Protein AF-A0A2S9Q3K1-F1 (afdb_monomer_lite)

Radius of gyration: 24.53 Å; chains: 1; bounding box: 46×26×76 Å

Foldseek 3Di:
DDDPQALVNLVVVLVVLVVVLVVLVVVLVVLVVVLVVLVVVLVVLVVVLVVDDPPDPVNVVSVVVNVVSVVVNVVSVVVNVVSVVSNVVSVVSSVVSVVVSVVNVVVVVPDD

Sequence (112 aa):
MTQPISSQDLLTRRLRLVAGLSALNEQALKLTQVIAGVDMEVLRLELALKQAPAEGELARELRCDLQAMRESADVTAGRQRECAGRIETAEQEIEELDRLLRQAVEREGRAP

pLDDT: mean 91.58, std 12.24, range [33.31, 98.38]

Organism: NCBI:txid346911

Structure (mmCIF, N/CA/C/O backbone):
data_AF-A0A2S9Q3K1-F1
#
_entry.id   AF-A0A2S9Q3K1-F1
#
loop_
_atom_site.group_PDB
_atom_site.id
_atom_site.type_symbol
_atom_site.label_atom_id
_atom_site.label_alt_id
_atom_site.label_comp_id
_atom_site.label_asym_id
_atom_site.label_entity_id
_atom_site.label_seq_id
_atom_site.pdbx_PDB_ins_code
_atom_site.Cartn_x
_atom_site.Cartn_y
_atom_site.Cartn_z
_atom_site.occupancy
_atom_site.B_iso_or_equiv
_atom_site.auth_seq_id
_atom_site.auth_comp_id
_atom_site.auth_asym_id
_atom_site.auth_atom_id
_atom_site.pdbx_PDB_model_num
ATOM 1 N N . MET A 1 1 ? 19.440 21.219 -29.738 1.00 33.31 1 MET A N 1
ATOM 2 C CA . MET A 1 1 ? 19.971 19.934 -30.239 1.00 33.31 1 MET A CA 1
ATOM 3 C C . MET A 1 1 ? 19.841 18.927 -29.110 1.00 33.31 1 MET A C 1
ATOM 5 O O . MET A 1 1 ? 20.634 18.967 -28.182 1.00 33.31 1 MET A O 1
ATOM 9 N N . THR A 1 2 ? 18.784 18.120 -29.106 1.00 46.00 2 THR A N 1
ATOM 10 C CA . THR A 1 2 ? 18.590 17.046 -28.123 1.00 46.00 2 THR A CA 1
ATOM 11 C C . THR A 1 2 ? 19.432 15.863 -28.585 1.00 46.00 2 THR A C 1
ATOM 13 O O . THR A 1 2 ? 19.162 15.306 -29.647 1.00 46.00 2 THR A O 1
ATOM 16 N N . GLN A 1 3 ? 20.502 15.535 -27.855 1.00 54.03 3 GLN A N 1
ATOM 17 C CA . GLN A 1 3 ? 21.252 14.306 -28.116 1.00 54.03 3 GLN A CA 1
ATOM 18 C C . GLN A 1 3 ? 20.297 13.105 -28.006 1.00 54.03 3 GLN A C 1
ATOM 20 O O . GLN A 1 3 ? 19.438 13.103 -27.118 1.00 54.03 3 GLN A O 1
ATOM 25 N N . PRO A 1 4 ? 20.400 12.105 -28.899 1.00 59.66 4 PRO A N 1
ATOM 26 C CA . PRO A 1 4 ? 19.628 10.881 -28.760 1.00 59.66 4 PRO A CA 1
ATOM 27 C C . PRO A 1 4 ? 20.024 10.208 -27.442 1.00 59.66 4 PRO A C 1
ATOM 29 O O . PRO A 1 4 ? 21.201 9.945 -27.211 1.00 59.66 4 PRO A O 1
ATOM 32 N N . ILE A 1 5 ? 19.042 9.973 -26.569 1.00 72.31 5 ILE A N 1
ATOM 33 C CA . ILE A 1 5 ? 19.236 9.196 -25.340 1.00 72.31 5 ILE A CA 1
ATOM 34 C C . ILE A 1 5 ? 19.710 7.807 -25.771 1.00 72.31 5 ILE A C 1
ATOM 36 O O . ILE A 1 5 ? 19.034 7.159 -26.576 1.00 72.31 5 ILE A O 1
ATOM 40 N N . SER A 1 6 ? 20.874 7.372 -25.287 1.00 85.31 6 SER A N 1
ATOM 41 C CA . SER A 1 6 ? 21.433 6.084 -25.696 1.00 85.31 6 SER A CA 1
ATOM 42 C C . SER A 1 6 ? 20.604 4.924 -25.134 1.00 85.31 6 SER A C 1
ATOM 44 O O . SER A 1 6 ? 19.952 5.045 -24.092 1.00 85.31 6 SER A O 1
ATOM 46 N N . SER A 1 7 ? 20.645 3.766 -25.797 1.00 86.62 7 SER A N 1
ATOM 47 C CA . SER A 1 7 ? 20.054 2.525 -25.277 1.00 86.62 7 SER A CA 1
ATOM 48 C C . SER A 1 7 ? 20.581 2.179 -23.875 1.00 86.62 7 SER A C 1
ATOM 50 O O . SER A 1 7 ? 19.821 1.725 -23.017 1.00 86.62 7 SER A O 1
ATOM 52 N N . GLN A 1 8 ? 21.852 2.486 -23.596 1.00 90.19 8 GLN A N 1
ATOM 53 C CA . GLN A 1 8 ? 22.470 2.335 -22.275 1.00 90.19 8 GLN A CA 1
ATOM 54 C C . GLN A 1 8 ? 21.869 3.276 -21.217 1.00 90.19 8 GLN A C 1
ATOM 56 O O . GLN A 1 8 ? 21.627 2.847 -20.084 1.00 90.19 8 GLN A O 1
ATOM 61 N N . ASP A 1 9 ? 21.573 4.529 -21.568 1.00 90.88 9 ASP A N 1
ATOM 62 C CA . ASP A 1 9 ? 20.940 5.489 -20.652 1.00 90.88 9 ASP A CA 1
ATOM 63 C C . ASP A 1 9 ? 19.508 5.067 -20.303 1.00 90.88 9 ASP A C 1
ATOM 65 O O . ASP A 1 9 ? 19.105 5.101 -19.135 1.00 90.88 9 ASP A O 1
ATOM 69 N N . LEU A 1 10 ? 18.746 4.614 -21.306 1.00 93.00 10 LEU A N 1
ATOM 70 C CA . LEU A 1 10 ? 17.392 4.091 -21.114 1.00 93.00 10 LEU A CA 1
ATOM 71 C C . LEU A 1 10 ? 17.397 2.855 -20.203 1.00 93.00 10 LEU A C 1
ATOM 73 O O . LEU A 1 10 ? 16.599 2.775 -19.266 1.00 93.00 10 LEU A O 1
ATOM 77 N N . LEU A 1 11 ? 18.331 1.924 -20.425 1.00 93.88 11 LEU A N 1
ATOM 78 C CA . LEU A 1 11 ? 18.478 0.723 -19.603 1.00 93.88 11 LEU A CA 1
ATOM 79 C C . LEU A 1 11 ? 18.852 1.074 -18.157 1.00 93.88 11 LEU A C 1
ATOM 81 O O . LEU A 1 11 ? 18.270 0.535 -17.215 1.00 93.88 11 LEU A O 1
ATOM 85 N N . THR A 1 12 ? 19.776 2.017 -17.971 1.00 95.50 12 THR A N 1
ATOM 86 C CA . THR A 1 12 ? 20.188 2.492 -16.643 1.00 95.50 12 THR A CA 1
ATOM 87 C C . THR A 1 12 ? 19.011 3.107 -15.887 1.00 95.50 12 THR A C 1
ATOM 89 O O . THR A 1 12 ? 18.801 2.813 -14.706 1.00 95.50 12 THR A O 1
ATOM 92 N N . ARG A 1 13 ? 18.196 3.929 -16.562 1.00 95.12 13 ARG A N 1
ATOM 93 C CA . ARG A 1 13 ? 16.995 4.521 -15.960 1.00 95.12 13 ARG A CA 1
ATOM 94 C C . ARG A 1 13 ? 15.959 3.455 -15.602 1.00 95.12 13 ARG A C 1
ATOM 96 O O . ARG A 1 13 ? 15.414 3.503 -14.500 1.00 95.12 13 ARG A O 1
ATOM 103 N N . ARG A 1 14 ? 15.745 2.468 -16.475 1.00 96.38 14 ARG A N 1
ATOM 104 C CA . ARG A 1 14 ? 14.839 1.343 -16.215 1.00 96.38 14 ARG A CA 1
ATOM 105 C C . ARG A 1 14 ? 15.264 0.548 -14.982 1.00 96.38 14 ARG A C 1
ATOM 107 O O . ARG A 1 14 ? 14.439 0.296 -14.111 1.00 96.38 14 ARG A O 1
ATOM 114 N N . LEU A 1 15 ? 16.545 0.189 -14.869 1.00 96.88 15 LEU A N 1
ATOM 115 C CA . LEU A 1 15 ? 17.067 -0.544 -13.708 1.00 96.88 15 LEU A CA 1
ATOM 116 C C . LEU A 1 15 ? 16.866 0.234 -12.403 1.00 96.88 15 LEU A C 1
ATOM 118 O O . LEU A 1 15 ? 16.484 -0.351 -11.390 1.00 96.88 15 LEU A O 1
ATOM 122 N N . ARG A 1 16 ? 17.061 1.559 -12.431 1.00 97.25 16 ARG A N 1
ATOM 123 C CA . ARG A 1 16 ? 16.796 2.421 -11.272 1.00 97.25 16 ARG A CA 1
ATOM 124 C C . ARG A 1 16 ? 15.318 2.419 -10.880 1.00 97.25 16 ARG A C 1
ATOM 126 O O . ARG A 1 16 ? 15.021 2.330 -9.692 1.00 97.25 16 ARG A O 1
ATOM 133 N N . LEU A 1 17 ? 14.405 2.498 -11.849 1.00 96.62 17 LEU A N 1
ATOM 134 C CA . LEU A 1 17 ? 12.967 2.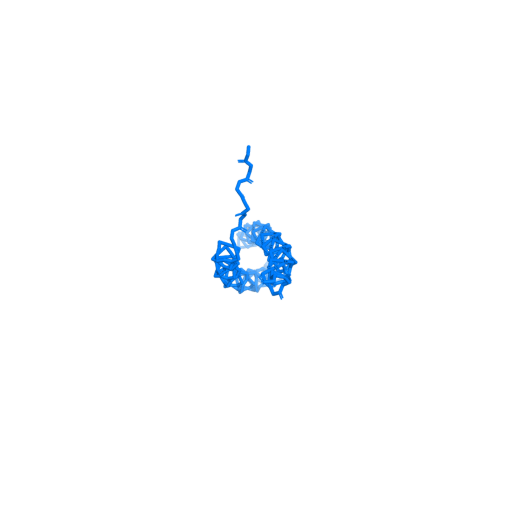445 -11.575 1.00 96.62 17 LEU A CA 1
ATOM 135 C C . LEU A 1 17 ? 12.536 1.085 -11.033 1.00 96.62 17 LEU A C 1
ATOM 137 O O . LEU A 1 17 ? 11.796 1.048 -10.062 1.00 96.62 17 LEU A O 1
ATOM 141 N N . VAL A 1 18 ? 13.051 -0.021 -11.577 1.00 97.38 18 VAL A N 1
ATOM 142 C CA . VAL A 1 18 ? 12.769 -1.371 -11.058 1.00 97.38 18 VAL A CA 1
ATOM 143 C C . VAL A 1 18 ? 13.254 -1.520 -9.613 1.00 97.38 18 VAL A C 1
ATOM 145 O O . VAL A 1 18 ? 12.531 -2.053 -8.775 1.00 97.38 18 VAL A O 1
ATOM 148 N N . ALA A 1 19 ? 14.442 -1.005 -9.282 1.00 97.00 19 ALA A N 1
ATOM 149 C CA . ALA A 1 19 ? 14.917 -0.987 -7.899 1.00 97.00 19 ALA A CA 1
ATOM 150 C C . ALA A 1 19 ? 14.003 -0.144 -6.986 1.00 97.00 19 ALA A C 1
ATOM 152 O O . ALA A 1 19 ? 13.679 -0.564 -5.875 1.00 97.00 19 ALA A O 1
ATOM 153 N N . GLY A 1 20 ? 13.546 1.016 -7.470 1.00 97.69 20 GLY A N 1
ATOM 154 C CA . GLY A 1 20 ? 12.568 1.851 -6.772 1.00 97.69 20 GLY A CA 1
ATOM 155 C C . GLY A 1 20 ? 11.219 1.153 -6.569 1.00 97.69 20 GLY A C 1
ATOM 156 O O . GLY A 1 20 ? 10.660 1.219 -5.477 1.00 97.69 20 GLY A O 1
ATOM 157 N N . LEU A 1 21 ? 10.731 0.432 -7.579 1.00 97.75 21 LEU A N 1
ATOM 158 C CA . LEU A 1 21 ? 9.487 -0.334 -7.533 1.00 97.75 21 LEU A CA 1
ATOM 159 C C . LEU A 1 21 ? 9.557 -1.454 -6.490 1.00 97.75 21 LEU A C 1
ATOM 161 O O . LEU A 1 21 ? 8.622 -1.631 -5.716 1.00 97.75 21 LEU A O 1
ATOM 165 N N . SER A 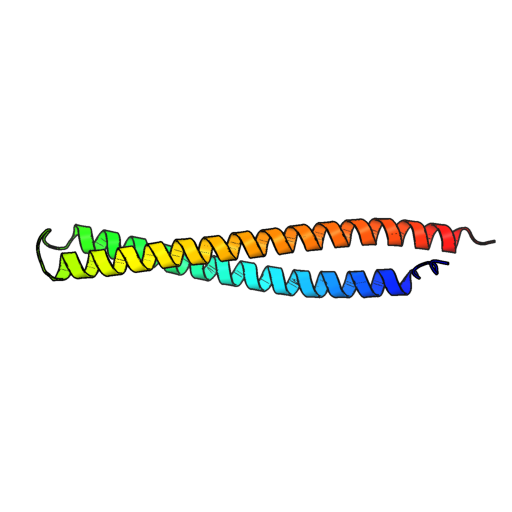1 22 ? 10.690 -2.155 -6.391 1.00 96.81 22 SER A N 1
ATOM 166 C CA . SER A 1 22 ? 10.912 -3.148 -5.333 1.00 96.81 22 SER A CA 1
ATOM 167 C C . SER A 1 22 ? 10.818 -2.534 -3.932 1.00 96.81 22 SER A C 1
ATOM 169 O O . SER A 1 22 ? 10.165 -3.102 -3.058 1.00 96.81 22 SER A O 1
ATOM 171 N N . ALA A 1 23 ? 11.409 -1.353 -3.721 1.00 97.75 23 ALA A N 1
ATOM 172 C CA . ALA A 1 23 ? 11.313 -0.644 -2.443 1.00 97.75 23 ALA A CA 1
ATOM 173 C C . ALA A 1 23 ? 9.878 -0.172 -2.142 1.00 97.75 23 ALA A C 1
ATOM 175 O O . ALA A 1 23 ? 9.421 -0.250 -1.001 1.00 97.75 23 ALA A O 1
ATOM 176 N N . LEU A 1 24 ? 9.144 0.282 -3.163 1.00 98.06 24 LEU A N 1
ATOM 177 C CA . LEU A 1 24 ? 7.729 0.637 -3.034 1.00 98.06 24 LEU A CA 1
ATOM 178 C C . LEU A 1 24 ? 6.866 -0.581 -2.686 1.00 98.06 24 LEU A C 1
ATOM 180 O O . LEU A 1 24 ? 6.009 -0.483 -1.814 1.00 98.06 24 LEU A O 1
ATOM 184 N N . ASN A 1 25 ? 7.126 -1.738 -3.294 1.00 97.81 25 ASN A N 1
ATOM 185 C CA . ASN A 1 25 ? 6.422 -2.981 -2.982 1.00 97.81 25 ASN A CA 1
ATOM 186 C C . ASN A 1 25 ? 6.695 -3.452 -1.547 1.00 97.81 25 ASN A C 1
ATOM 188 O O . ASN A 1 25 ? 5.773 -3.870 -0.847 1.00 97.81 25 ASN A O 1
ATOM 192 N N . GLU A 1 26 ? 7.935 -3.329 -1.066 1.00 98.19 26 GLU A N 1
ATOM 193 C CA . GLU A 1 26 ? 8.256 -3.582 0.343 1.00 98.19 26 GLU A CA 1
ATOM 194 C C . GLU A 1 26 ? 7.485 -2.627 1.270 1.00 98.19 26 GLU A C 1
ATOM 196 O O . GLU A 1 26 ? 6.919 -3.050 2.283 1.00 98.19 26 GLU A O 1
ATOM 201 N N . GLN A 1 27 ? 7.420 -1.340 0.919 1.00 98.00 27 GLN A N 1
ATOM 202 C CA . GLN A 1 27 ? 6.644 -0.352 1.664 1.00 98.00 27 GLN A CA 1
ATOM 203 C C . GLN A 1 27 ? 5.145 -0.696 1.673 1.00 98.00 27 GLN A C 1
ATOM 205 O O . GLN A 1 27 ? 4.515 -0.626 2.730 1.00 98.00 27 GLN A O 1
ATOM 210 N N . ALA A 1 28 ? 4.578 -1.099 0.535 1.00 98.00 28 ALA A N 1
ATOM 211 C CA . ALA A 1 28 ? 3.179 -1.501 0.418 1.00 98.00 28 ALA A CA 1
ATOM 212 C C . ALA A 1 28 ? 2.863 -2.733 1.280 1.00 98.00 28 ALA A C 1
ATOM 214 O O . ALA A 1 28 ? 1.837 -2.764 1.968 1.00 98.00 28 ALA A O 1
ATOM 215 N N . LEU A 1 29 ? 3.767 -3.718 1.317 1.00 98.00 29 LEU A N 1
ATOM 216 C CA . LEU A 1 29 ? 3.628 -4.893 2.175 1.00 98.00 29 LEU A CA 1
ATOM 217 C C . LEU A 1 29 ? 3.633 -4.508 3.659 1.00 98.00 29 LEU A C 1
ATOM 219 O O . LEU A 1 29 ? 2.757 -4.937 4.409 1.00 98.00 29 LEU A O 1
ATOM 223 N N . LYS A 1 30 ? 4.575 -3.654 4.078 1.00 97.94 30 LYS A N 1
ATOM 224 C CA . LYS A 1 30 ? 4.636 -3.142 5.457 1.00 97.94 30 LYS A CA 1
ATOM 225 C C . LYS A 1 30 ? 3.365 -2.388 5.836 1.00 97.94 30 LYS A C 1
ATOM 227 O O . LYS A 1 30 ? 2.825 -2.611 6.913 1.00 97.94 30 LYS A O 1
ATOM 232 N N . LEU A 1 31 ? 2.859 -1.525 4.954 1.00 97.75 31 LEU A N 1
ATOM 233 C CA . LEU A 1 31 ? 1.609 -0.799 5.193 1.00 97.75 31 LEU A CA 1
ATOM 234 C C . LEU A 1 31 ? 0.421 -1.753 5.328 1.00 97.75 31 LEU A C 1
ATOM 236 O O . LEU A 1 31 ? -0.380 -1.583 6.237 1.00 97.75 31 LEU A O 1
ATOM 240 N N . THR A 1 32 ? 0.349 -2.793 4.499 1.00 96.25 32 THR A N 1
ATOM 241 C CA . THR A 1 32 ? -0.699 -3.823 4.594 1.00 96.25 32 THR A CA 1
ATOM 242 C C . THR A 1 32 ? -0.674 -4.530 5.952 1.00 96.25 32 THR A C 1
ATOM 244 O O . THR A 1 32 ? -1.719 -4.724 6.568 1.00 96.25 32 THR A O 1
ATOM 247 N N . GLN A 1 33 ? 0.515 -4.866 6.461 1.00 97.19 33 GLN A N 1
ATOM 248 C CA . GLN A 1 33 ? 0.671 -5.466 7.790 1.00 97.19 33 GLN A CA 1
ATOM 249 C C . GLN A 1 33 ? 0.241 -4.511 8.912 1.00 97.19 33 GLN A C 1
ATOM 251 O O . GLN A 1 33 ? -0.422 -4.936 9.856 1.00 97.19 33 GLN A O 1
ATOM 256 N N . VAL A 1 34 ? 0.589 -3.225 8.804 1.00 97.00 34 VAL A N 1
ATOM 257 C CA . VAL A 1 34 ? 0.171 -2.203 9.776 1.00 97.00 34 VAL A CA 1
ATOM 258 C C . VAL A 1 34 ? -1.346 -2.039 9.777 1.00 97.00 34 VAL A C 1
ATOM 260 O O . VAL A 1 34 ? -1.935 -2.031 10.852 1.00 97.00 34 VAL A O 1
ATOM 263 N N . ILE A 1 35 ? -1.981 -1.967 8.603 1.00 96.12 35 ILE A N 1
ATOM 264 C CA . ILE A 1 35 ? -3.444 -1.861 8.478 1.00 96.12 35 ILE A CA 1
ATOM 265 C C . ILE A 1 35 ? -4.120 -3.043 9.164 1.00 96.12 35 ILE A C 1
ATOM 267 O O . ILE A 1 35 ? -4.978 -2.834 10.013 1.00 96.12 35 ILE A O 1
ATOM 271 N N . ALA A 1 36 ? -3.667 -4.268 8.888 1.00 95.75 36 ALA A N 1
ATOM 272 C CA . ALA A 1 36 ? -4.206 -5.452 9.550 1.00 95.75 36 ALA A CA 1
ATOM 273 C C . ALA A 1 36 ? -4.070 -5.376 11.083 1.00 95.75 36 ALA A C 1
ATOM 275 O O . ALA A 1 36 ? -4.982 -5.770 11.805 1.00 95.75 36 ALA A O 1
ATOM 276 N N . GLY A 1 37 ? -2.950 -4.847 11.590 1.00 96.44 37 GLY A N 1
ATOM 277 C CA . GLY A 1 37 ? -2.751 -4.611 13.021 1.00 96.44 37 GLY A CA 1
ATOM 278 C C . GLY A 1 37 ? -3.741 -3.603 13.610 1.00 96.44 37 GLY A C 1
ATOM 279 O O . GLY A 1 37 ? -4.334 -3.870 14.653 1.00 96.44 37 GLY A O 1
ATOM 280 N N . VAL A 1 38 ? -3.953 -2.474 12.930 1.00 96.00 38 VAL A N 1
ATOM 281 C CA . VAL A 1 38 ? -4.908 -1.441 13.360 1.00 96.00 38 VAL A CA 1
ATOM 282 C C . VAL A 1 38 ? -6.343 -1.967 13.320 1.00 96.00 38 VAL A C 1
ATOM 284 O O . VAL A 1 38 ? -7.076 -1.786 14.288 1.00 96.00 38 VAL A O 1
ATOM 287 N N . ASP A 1 39 ? -6.731 -2.677 12.262 1.00 95.19 39 ASP A N 1
ATOM 288 C CA . ASP A 1 39 ? -8.073 -3.255 12.128 1.00 95.19 39 ASP A CA 1
ATOM 289 C C . ASP A 1 39 ? -8.369 -4.262 13.248 1.00 95.19 39 ASP A C 1
ATOM 291 O O . ASP A 1 39 ? -9.451 -4.248 13.841 1.00 95.19 39 ASP A O 1
ATOM 295 N N . MET A 1 40 ? -7.393 -5.111 13.591 1.00 97.06 40 MET A N 1
ATOM 296 C CA . MET A 1 40 ? -7.521 -6.030 14.726 1.00 97.06 40 MET A CA 1
ATOM 297 C C . MET A 1 40 ? -7.713 -5.283 16.049 1.00 97.06 40 MET A C 1
ATOM 299 O O . MET A 1 40 ? -8.534 -5.694 16.871 1.00 97.06 40 MET A O 1
ATOM 303 N N . GLU A 1 41 ? -6.986 -4.188 16.258 1.00 97.56 41 GLU A N 1
ATOM 304 C CA . GLU A 1 41 ? -7.076 -3.397 17.484 1.00 97.56 41 GLU A CA 1
ATOM 305 C C . GLU A 1 41 ? -8.408 -2.642 17.592 1.00 97.56 41 GLU A C 1
ATOM 307 O O . GLU A 1 41 ? -9.035 -2.640 18.653 1.00 97.56 41 GLU A O 1
ATOM 312 N N . VAL A 1 42 ? -8.906 -2.091 16.482 1.00 96.62 42 VAL A N 1
ATOM 313 C CA . VAL A 1 42 ? -10.252 -1.503 16.394 1.00 96.62 42 VAL A CA 1
ATOM 314 C C . VAL A 1 42 ? -11.307 -2.535 16.793 1.00 96.62 42 VAL A C 1
ATOM 316 O O . VAL A 1 42 ? -12.125 -2.266 17.673 1.00 96.62 42 VAL A O 1
ATOM 319 N N . LEU A 1 43 ? -11.258 -3.743 16.222 1.00 97.06 43 LEU A N 1
ATOM 320 C CA . LEU A 1 43 ? -12.191 -4.821 16.566 1.00 97.06 43 LEU A CA 1
ATOM 321 C C . LEU A 1 43 ? -12.093 -5.224 18.045 1.00 97.06 43 LEU A C 1
ATOM 323 O O . LEU A 1 43 ? -13.117 -5.466 18.692 1.00 97.06 43 LEU A O 1
ATOM 327 N N . ARG A 1 44 ? -10.874 -5.275 18.599 1.00 97.19 44 ARG A N 1
ATOM 328 C CA . ARG A 1 44 ? -10.634 -5.572 20.018 1.00 97.19 44 ARG A CA 1
ATOM 329 C C . ARG A 1 44 ? -11.288 -4.526 20.921 1.00 97.19 44 ARG A C 1
ATOM 331 O O . ARG A 1 44 ? -11.970 -4.895 21.879 1.00 97.19 44 ARG A O 1
ATOM 338 N N . LEU A 1 45 ? -11.111 -3.243 20.611 1.00 97.31 45 LEU A N 1
ATOM 339 C CA . LEU A 1 45 ? -11.687 -2.129 21.366 1.00 97.31 45 LEU A CA 1
ATOM 340 C C . LEU A 1 45 ? -13.214 -2.089 21.248 1.00 97.31 45 LEU A C 1
ATOM 342 O O . LEU A 1 45 ? -13.902 -1.908 22.251 1.00 97.31 45 LEU A O 1
ATOM 346 N N . GLU A 1 46 ? -13.765 -2.342 20.061 1.00 96.12 46 GLU A N 1
ATOM 347 C CA . GLU A 1 46 ? -15.213 -2.447 19.862 1.00 96.12 46 GLU A CA 1
ATOM 348 C C . GLU A 1 46 ? -15.825 -3.599 20.666 1.00 96.12 46 GLU A C 1
ATOM 350 O O . GLU A 1 46 ? -16.910 -3.455 21.237 1.00 96.12 46 GLU A O 1
ATOM 355 N N . LEU A 1 47 ? -15.141 -4.744 20.742 1.00 96.69 47 LEU A N 1
ATOM 356 C CA . LEU A 1 47 ? -15.583 -5.871 21.557 1.00 96.69 47 LEU A CA 1
ATOM 357 C C . LEU A 1 47 ? -15.510 -5.549 23.055 1.00 96.69 47 LEU A C 1
ATOM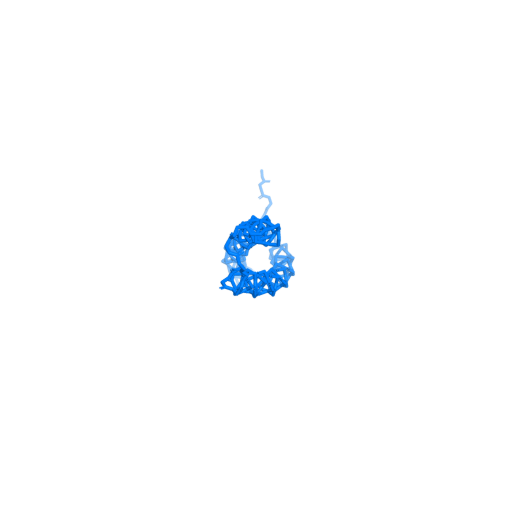 359 O O . LEU A 1 47 ? -16.467 -5.828 23.777 1.00 96.69 47 LEU A O 1
ATOM 363 N N . ALA A 1 48 ? -14.417 -4.937 23.514 1.00 95.50 48 ALA A N 1
ATOM 364 C CA . ALA A 1 48 ? -14.264 -4.515 24.905 1.00 95.50 48 ALA A CA 1
ATOM 365 C C . ALA A 1 48 ? -15.355 -3.511 25.308 1.00 95.50 48 ALA A C 1
ATOM 367 O O . ALA A 1 48 ? -15.958 -3.641 26.372 1.00 95.50 48 ALA A O 1
ATOM 368 N N . LEU A 1 49 ? -15.682 -2.563 24.425 1.00 95.31 49 LEU A N 1
ATOM 369 C CA . LEU A 1 49 ? -16.737 -1.584 24.666 1.00 95.31 49 LEU A CA 1
ATOM 370 C C . LEU A 1 49 ? -18.121 -2.239 24.787 1.00 95.31 49 LEU A C 1
ATOM 372 O O . LEU A 1 49 ? -18.914 -1.823 25.626 1.00 95.31 49 LEU A O 1
ATOM 376 N N . LYS A 1 50 ? -18.405 -3.286 23.999 1.00 93.12 50 LYS A N 1
ATOM 377 C CA . LYS A 1 50 ? -19.654 -4.067 24.108 1.00 93.12 50 LYS A CA 1
ATOM 378 C C . LYS A 1 50 ? -19.774 -4.825 25.434 1.00 93.12 50 LYS A C 1
ATOM 380 O O . LYS A 1 50 ? -20.887 -5.132 25.848 1.00 93.12 50 LYS A O 1
ATOM 385 N N . GLN A 1 51 ? -18.650 -5.159 26.066 1.00 92.50 51 GLN A N 1
ATOM 386 C CA . GLN A 1 51 ? -18.605 -5.880 27.342 1.00 92.50 51 GLN A CA 1
ATOM 387 C C . GLN A 1 51 ? -18.578 -4.936 28.554 1.00 92.50 51 GLN A C 1
ATOM 389 O O . GLN A 1 51 ? -18.928 -5.347 29.659 1.00 92.50 51 GLN A O 1
ATOM 394 N N . ALA A 1 52 ? -18.169 -3.680 28.362 1.00 89.31 52 ALA A N 1
ATOM 395 C CA . ALA A 1 52 ? -18.092 -2.686 29.422 1.00 89.31 52 ALA A CA 1
ATOM 396 C C . ALA A 1 52 ? -19.481 -2.110 29.785 1.00 89.31 52 ALA A C 1
ATOM 398 O O . ALA A 1 52 ? -20.323 -1.909 28.906 1.00 89.31 52 ALA A O 1
ATOM 399 N N . PRO A 1 53 ? -19.731 -1.764 31.064 1.00 86.00 53 PRO A N 1
ATOM 400 C CA . PRO A 1 53 ? -20.912 -0.995 31.454 1.00 86.00 53 PRO A CA 1
ATOM 401 C C . PRO A 1 53 ? -20.960 0.353 30.717 1.00 86.00 53 PRO A C 1
ATOM 403 O O . PRO A 1 53 ? -19.976 1.093 30.719 1.00 86.00 53 PRO A O 1
ATOM 406 N N . ALA A 1 54 ? -22.106 0.697 30.120 1.00 79.38 54 ALA A N 1
ATOM 407 C CA . ALA A 1 54 ? -22.224 1.770 29.122 1.00 79.38 54 ALA A CA 1
ATOM 408 C C . ALA A 1 54 ? -21.713 3.164 29.565 1.00 79.38 54 ALA A C 1
ATOM 410 O O . ALA A 1 54 ? -21.182 3.922 28.741 1.00 79.38 54 ALA A O 1
ATOM 411 N N . GLU A 1 55 ? -21.845 3.496 30.853 1.00 75.88 55 GLU A N 1
ATOM 412 C CA . GLU A 1 55 ? -21.622 4.851 31.385 1.00 75.88 55 GLU A CA 1
ATOM 413 C C . GLU A 1 55 ? -20.441 4.970 32.366 1.00 75.88 55 GLU A C 1
ATOM 415 O O . GLU A 1 55 ? -20.255 6.013 32.991 1.00 75.88 55 GLU A O 1
ATOM 420 N N . GLY A 1 56 ? -19.601 3.935 32.474 1.00 89.62 56 GLY A N 1
ATOM 421 C CA . GLY A 1 56 ? -18.404 3.965 33.320 1.00 89.62 56 GLY A CA 1
ATOM 422 C C . GLY A 1 56 ? -17.226 4.743 32.716 1.00 89.62 56 GLY A C 1
ATOM 423 O O . GLY A 1 56 ? -17.155 4.958 31.503 1.00 89.62 56 GLY A O 1
ATOM 424 N N . GLU A 1 57 ? -16.264 5.110 33.567 1.00 92.00 57 GLU A N 1
ATOM 425 C CA . GLU A 1 57 ? -14.982 5.719 33.170 1.00 92.00 57 GLU A CA 1
ATOM 426 C C . GLU A 1 57 ? -14.236 4.845 32.151 1.00 92.00 57 GLU A C 1
ATOM 428 O O . GLU A 1 57 ? -13.878 5.330 31.081 1.00 92.00 57 GLU A O 1
ATOM 433 N N . LEU A 1 58 ? -14.195 3.528 32.381 1.00 92.56 58 LEU A N 1
ATOM 434 C CA . LEU A 1 58 ? -13.651 2.547 31.436 1.00 92.56 58 LEU A CA 1
ATOM 435 C C . LEU A 1 58 ? -14.300 2.625 30.043 1.00 92.56 58 LEU A C 1
ATOM 437 O O . LEU A 1 58 ? -13.617 2.566 29.027 1.00 92.56 58 LEU A O 1
ATOM 441 N N . ALA A 1 59 ? -15.626 2.780 29.959 1.00 94.06 59 ALA A N 1
ATOM 442 C CA . ALA A 1 59 ? -16.299 2.886 28.665 1.00 94.06 59 ALA A CA 1
ATOM 443 C C . ALA A 1 59 ? -15.979 4.210 27.953 1.00 94.06 59 ALA A C 1
ATOM 445 O O . ALA A 1 59 ? -16.020 4.270 26.725 1.00 94.06 59 ALA A O 1
ATOM 446 N N . ARG A 1 60 ? -15.669 5.284 28.695 1.00 94.94 60 ARG A N 1
ATOM 447 C CA . ARG A 1 60 ? -15.180 6.542 28.109 1.00 94.94 60 ARG A CA 1
ATOM 448 C C . ARG A 1 60 ? -13.760 6.384 27.581 1.00 94.94 60 ARG A C 1
ATOM 450 O O . ARG A 1 60 ? -13.535 6.762 26.438 1.00 94.94 60 ARG A O 1
ATOM 457 N N . GLU A 1 61 ? -12.863 5.785 28.356 1.00 96.00 61 GLU A N 1
ATOM 458 C CA . GLU A 1 61 ? -11.485 5.504 27.930 1.00 96.00 61 GLU A CA 1
ATOM 459 C C . GLU A 1 61 ? -11.462 4.645 26.663 1.00 96.00 61 GLU A C 1
ATOM 461 O O . GLU A 1 61 ? -10.892 5.054 25.657 1.00 96.00 61 GLU A O 1
ATOM 466 N N . LEU A 1 62 ? -12.213 3.539 26.643 1.00 96.56 62 LEU A N 1
ATOM 467 C CA . LEU A 1 62 ? -12.322 2.673 25.464 1.00 96.56 62 LEU A CA 1
ATOM 468 C C . LEU A 1 62 ? -12.857 3.409 24.225 1.00 96.56 62 LEU A C 1
ATOM 470 O O . LEU A 1 62 ? -12.444 3.108 23.108 1.00 96.56 62 LEU A O 1
ATOM 474 N N . ARG A 1 63 ? -13.772 4.376 24.392 1.00 95.88 63 ARG A N 1
ATOM 475 C CA . ARG A 1 63 ? -14.251 5.216 23.278 1.00 95.88 63 ARG A CA 1
ATOM 476 C C . ARG A 1 63 ? -13.170 6.170 22.776 1.00 95.88 63 ARG A C 1
ATOM 478 O O . ARG A 1 63 ? -13.070 6.354 21.566 1.00 95.88 63 ARG A O 1
ATOM 485 N N . CYS A 1 64 ? -12.384 6.760 23.675 1.00 96.62 64 CYS A N 1
ATOM 486 C CA . CYS A 1 64 ? -11.249 7.604 23.305 1.00 96.62 64 CYS A CA 1
ATOM 487 C C . CYS A 1 64 ? -10.191 6.799 22.541 1.00 96.62 64 CYS A C 1
ATOM 489 O O . CYS A 1 64 ? -9.777 7.216 21.461 1.00 96.62 64 CYS A O 1
ATOM 491 N N . ASP A 1 65 ? -9.824 5.620 23.043 1.00 97.25 65 ASP A N 1
ATOM 492 C CA . ASP A 1 65 ? -8.850 4.738 22.395 1.00 97.25 65 ASP A CA 1
ATOM 493 C C . ASP A 1 65 ? -9.346 4.270 21.024 1.00 97.25 65 ASP A C 1
ATOM 495 O O . ASP A 1 65 ? -8.607 4.308 20.040 1.00 97.25 65 ASP A O 1
ATOM 499 N N . LEU A 1 66 ? -10.624 3.884 20.925 1.00 97.38 66 LEU A N 1
ATOM 500 C CA . LEU A 1 66 ? -11.234 3.475 19.660 1.00 97.38 66 LEU A CA 1
ATOM 501 C C . LEU A 1 66 ? -11.212 4.609 18.632 1.00 97.38 66 LEU A C 1
ATOM 503 O O . LEU A 1 66 ? -10.930 4.371 17.457 1.00 97.38 66 LEU A O 1
ATOM 507 N N . GLN A 1 67 ? -11.496 5.838 19.063 1.00 97.25 67 GLN A N 1
ATOM 508 C CA . GLN A 1 67 ? -11.434 7.006 18.193 1.00 97.25 67 GLN A CA 1
ATOM 509 C C . GLN A 1 67 ? -10.001 7.256 17.700 1.00 97.25 67 GLN A C 1
ATOM 511 O O . GLN A 1 67 ? -9.795 7.409 16.497 1.00 97.25 67 GLN A O 1
ATOM 516 N N . ALA A 1 68 ? -9.008 7.202 18.592 1.00 96.62 68 ALA A N 1
ATOM 517 C CA . ALA A 1 68 ? -7.602 7.350 18.222 1.00 96.62 68 ALA A CA 1
ATOM 518 C C . ALA A 1 68 ? -7.135 6.255 17.243 1.00 96.62 68 ALA A C 1
ATOM 520 O O . ALA A 1 68 ? -6.391 6.529 16.298 1.00 96.62 68 ALA A O 1
ATOM 521 N N . MET A 1 69 ? -7.597 5.013 17.420 1.00 97.00 69 MET A N 1
ATOM 522 C CA . MET A 1 69 ? -7.283 3.919 16.496 1.00 97.00 69 MET A CA 1
ATOM 523 C C . MET A 1 69 ? -7.923 4.106 15.121 1.00 97.00 69 MET A C 1
ATOM 525 O O . MET A 1 69 ? -7.268 3.851 14.113 1.00 97.00 69 MET A O 1
ATOM 529 N N . ARG A 1 70 ? -9.158 4.612 15.050 1.00 95.69 70 ARG A N 1
ATOM 530 C CA . ARG A 1 70 ? -9.808 4.940 13.770 1.00 95.69 70 ARG A CA 1
ATOM 531 C C . ARG A 1 70 ? -9.071 6.048 13.020 1.00 95.69 70 ARG A C 1
ATOM 533 O O . ARG A 1 70 ? -8.832 5.916 11.825 1.00 95.69 70 ARG A O 1
ATOM 540 N N . GLU A 1 71 ? -8.621 7.082 13.724 1.00 96.06 71 GLU A N 1
ATOM 541 C CA . GLU A 1 71 ? -7.788 8.136 13.130 1.00 96.06 71 GLU A CA 1
ATOM 542 C C . GLU A 1 71 ? -6.454 7.578 12.607 1.00 96.06 71 GLU A C 1
ATOM 544 O O . GLU A 1 71 ? -6.008 7.922 11.510 1.00 96.06 71 GLU A O 1
ATOM 549 N N . SER A 1 72 ? -5.831 6.654 13.347 1.00 93.94 72 SER A N 1
ATOM 550 C CA . SER A 1 72 ? -4.630 5.949 12.886 1.00 93.94 72 SER A CA 1
ATOM 551 C C . SER A 1 72 ? -4.889 5.095 11.636 1.00 93.94 72 SER A C 1
ATOM 553 O O . SER A 1 72 ? -4.052 5.067 10.720 1.00 93.94 72 SER A O 1
ATOM 555 N N . ALA A 1 73 ? -6.054 4.444 11.559 1.00 94.06 73 ALA A N 1
ATOM 556 C CA . ALA A 1 73 ? -6.484 3.674 10.395 1.00 94.06 73 ALA A CA 1
ATOM 557 C C . ALA A 1 73 ? -6.607 4.574 9.160 1.00 94.06 73 ALA A C 1
ATOM 559 O O . ALA A 1 73 ? -6.021 4.270 8.120 1.00 94.06 73 ALA A O 1
ATOM 560 N N . ASP A 1 74 ? -7.266 5.727 9.294 1.00 95.75 74 ASP A N 1
ATOM 561 C CA . ASP A 1 74 ? -7.443 6.695 8.207 1.00 95.75 74 ASP A CA 1
ATOM 562 C C . ASP A 1 74 ? -6.105 7.232 7.682 1.00 95.75 74 ASP A C 1
ATOM 564 O O . ASP A 1 74 ? -5.878 7.295 6.466 1.00 95.75 74 ASP A O 1
ATOM 568 N N . VAL A 1 75 ? -5.177 7.565 8.586 1.00 96.31 75 VAL A N 1
ATOM 569 C CA . VAL A 1 75 ? -3.821 8.001 8.217 1.00 96.31 75 VAL A CA 1
ATOM 570 C C . VAL A 1 75 ? -3.083 6.893 7.467 1.00 96.31 75 VAL A C 1
ATOM 572 O O . VAL A 1 75 ? -2.461 7.143 6.430 1.00 96.31 75 VAL A O 1
ATOM 575 N N . THR A 1 76 ? -3.156 5.655 7.955 1.00 95.00 76 THR A N 1
ATOM 576 C CA . THR A 1 76 ? -2.471 4.522 7.323 1.00 95.00 76 THR A CA 1
ATOM 577 C C . THR A 1 76 ? -3.068 4.197 5.954 1.00 95.00 76 THR A C 1
ATOM 579 O O . THR A 1 76 ? -2.319 3.988 4.997 1.00 95.00 76 THR A O 1
ATOM 582 N N . ALA A 1 77 ? -4.393 4.261 5.814 1.00 94.06 77 ALA A N 1
ATOM 583 C CA . ALA A 1 77 ? -5.088 4.108 4.540 1.00 94.06 77 ALA A CA 1
ATOM 584 C C . ALA A 1 77 ? -4.694 5.208 3.538 1.00 94.06 77 ALA A C 1
ATOM 586 O O . ALA A 1 77 ? -4.482 4.937 2.354 1.00 94.06 77 ALA A O 1
ATOM 587 N N . GLY A 1 78 ? -4.520 6.451 4.002 1.00 97.19 78 GLY A N 1
ATOM 588 C CA . GLY A 1 78 ? -3.961 7.541 3.199 1.00 97.19 78 GLY A CA 1
ATOM 589 C C . GLY A 1 78 ? -2.570 7.209 2.649 1.00 97.19 78 GLY A C 1
ATOM 590 O O . GLY A 1 78 ? -2.345 7.303 1.442 1.00 97.19 78 GLY A O 1
ATOM 591 N N . ARG A 1 79 ? -1.668 6.730 3.513 1.00 97.50 79 ARG A N 1
ATOM 592 C CA . ARG A 1 79 ? -0.304 6.322 3.128 1.00 97.50 79 ARG A CA 1
ATOM 593 C C . ARG A 1 79 ? -0.291 5.137 2.162 1.00 97.50 79 ARG A C 1
ATOM 595 O O . ARG A 1 79 ? 0.561 5.087 1.277 1.00 97.50 79 ARG A O 1
ATOM 602 N N . GLN A 1 80 ? -1.217 4.189 2.311 1.00 97.00 80 GLN A N 1
ATOM 603 C CA . GLN A 1 80 ? -1.363 3.063 1.386 1.00 97.00 80 GLN A CA 1
ATOM 604 C C . GLN A 1 80 ? -1.782 3.537 -0.008 1.00 97.00 80 GLN A C 1
ATOM 606 O O . GLN A 1 80 ? -1.166 3.127 -0.989 1.00 97.00 80 GLN A O 1
ATOM 611 N N . ARG A 1 81 ? -2.768 4.440 -0.101 1.00 97.94 81 ARG A N 1
ATOM 612 C CA . ARG A 1 81 ? -3.192 5.032 -1.383 1.00 97.94 81 ARG A CA 1
ATOM 613 C C . ARG A 1 81 ? -2.065 5.804 -2.063 1.00 97.94 81 ARG A C 1
ATOM 615 O O . ARG A 1 81 ? -1.862 5.649 -3.261 1.00 97.94 81 ARG A O 1
ATOM 622 N N . GLU A 1 82 ? -1.306 6.590 -1.303 1.00 98.19 82 GLU A N 1
ATOM 623 C CA . GLU A 1 82 ? -0.142 7.307 -1.833 1.00 98.19 82 GLU A CA 1
ATOM 624 C C . GLU A 1 82 ? 0.922 6.336 -2.370 1.00 98.19 82 GLU A C 1
ATOM 626 O O . GLU A 1 82 ? 1.441 6.515 -3.472 1.00 98.19 82 GLU A O 1
ATOM 631 N N . CYS A 1 83 ? 1.228 5.278 -1.614 1.00 98.19 83 CYS A N 1
ATOM 632 C CA . CYS A 1 83 ? 2.178 4.251 -2.034 1.00 98.19 83 CYS A CA 1
ATOM 633 C C . CYS A 1 83 ? 1.718 3.546 -3.319 1.00 98.19 83 CYS A C 1
ATOM 635 O O . CYS A 1 83 ? 2.521 3.399 -4.239 1.00 98.19 83 CYS A O 1
ATOM 637 N N . ALA A 1 84 ? 0.431 3.199 -3.418 1.00 97.81 84 ALA A N 1
ATOM 638 C CA . ALA A 1 84 ? -0.156 2.608 -4.618 1.00 97.81 84 ALA A CA 1
ATOM 639 C C . ALA A 1 84 ? -0.045 3.538 -5.841 1.00 97.81 84 ALA A C 1
ATOM 641 O O . ALA A 1 84 ? 0.391 3.097 -6.899 1.00 97.81 84 A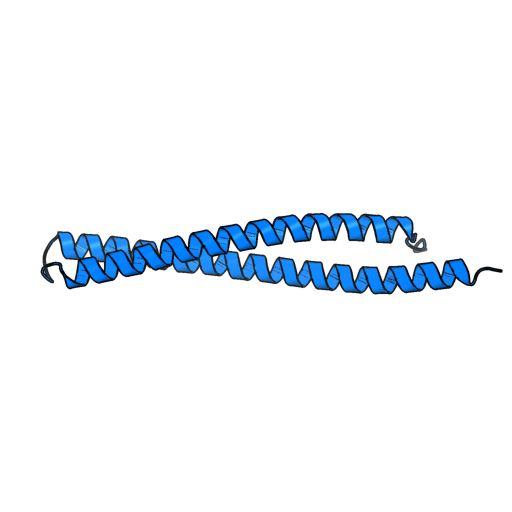LA A O 1
ATOM 642 N N . GLY A 1 85 ? -0.331 4.836 -5.688 1.00 98.38 85 GLY A N 1
ATOM 643 C CA . GLY A 1 85 ? -0.177 5.806 -6.781 1.00 98.38 85 GLY A CA 1
ATOM 644 C C . GLY A 1 85 ? 1.275 5.959 -7.256 1.00 98.38 85 GLY A C 1
ATOM 645 O O . GLY A 1 85 ? 1.543 6.094 -8.451 1.00 98.38 85 GLY A O 1
ATOM 646 N N . ARG A 1 86 ? 2.244 5.886 -6.334 1.00 98.25 86 ARG A N 1
ATOM 647 C CA . ARG A 1 86 ? 3.677 5.889 -6.677 1.00 98.25 86 ARG A CA 1
ATOM 648 C C . ARG A 1 86 ? 4.106 4.620 -7.418 1.00 98.25 86 ARG A C 1
ATOM 650 O O . ARG A 1 86 ? 4.948 4.719 -8.306 1.00 98.25 86 ARG A O 1
ATOM 657 N N . ILE A 1 87 ? 3.548 3.461 -7.061 1.00 98.31 87 ILE A N 1
ATOM 658 C CA . ILE A 1 87 ? 3.764 2.188 -7.772 1.00 98.31 87 ILE A CA 1
ATOM 659 C C . ILE A 1 87 ? 3.248 2.307 -9.204 1.00 98.31 87 ILE A C 1
ATOM 661 O O . ILE A 1 87 ? 4.029 2.128 -10.133 1.00 98.31 87 ILE A O 1
ATOM 665 N N . GLU A 1 88 ? 1.990 2.715 -9.376 1.00 98.38 88 GLU A N 1
ATOM 666 C CA . GLU A 1 88 ? 1.363 2.870 -10.694 1.00 98.38 88 GLU A CA 1
ATOM 667 C C . GLU A 1 88 ? 2.160 3.829 -11.593 1.00 98.38 88 GLU A C 1
ATOM 669 O O . GLU A 1 88 ? 2.438 3.529 -12.753 1.00 98.38 88 GLU A O 1
ATOM 674 N N . THR A 1 89 ? 2.615 4.958 -11.041 1.00 98.25 89 THR A N 1
ATOM 675 C CA . THR A 1 89 ? 3.451 5.921 -11.779 1.00 98.25 89 THR A CA 1
ATOM 676 C C . THR A 1 89 ? 4.774 5.292 -12.228 1.00 98.25 89 THR A C 1
ATOM 678 O O . THR A 1 89 ? 5.192 5.463 -13.374 1.00 98.25 89 THR A O 1
ATOM 681 N N . ALA A 1 90 ? 5.445 4.546 -11.344 1.00 97.75 90 ALA A N 1
ATOM 682 C CA . ALA A 1 90 ? 6.700 3.878 -11.674 1.00 97.75 90 ALA A CA 1
ATOM 683 C C . ALA A 1 90 ? 6.511 2.781 -12.736 1.00 97.75 90 ALA A C 1
ATOM 685 O O . ALA A 1 90 ? 7.359 2.638 -13.616 1.00 97.75 90 ALA A O 1
ATOM 686 N N . GLU A 1 91 ? 5.406 2.035 -12.685 1.00 98.00 91 GLU A N 1
ATOM 687 C CA . GLU A 1 91 ? 5.054 1.022 -13.686 1.00 98.00 91 GLU A CA 1
ATOM 688 C C . GLU A 1 91 ? 4.813 1.650 -15.065 1.00 98.00 91 GLU A C 1
ATOM 690 O O . GLU A 1 91 ? 5.384 1.182 -16.053 1.00 98.00 91 GLU A O 1
ATOM 695 N N . GLN A 1 92 ? 4.071 2.759 -15.130 1.00 98.25 92 GLN A N 1
ATOM 696 C CA . GLN A 1 92 ? 3.850 3.513 -16.370 1.00 98.25 92 GLN A CA 1
ATOM 697 C C . GLN A 1 92 ? 5.163 4.062 -16.955 1.00 98.25 92 GLN A C 1
ATOM 699 O O . GLN A 1 92 ? 5.396 3.980 -18.164 1.00 98.25 92 GLN A O 1
ATOM 704 N N . GLU A 1 93 ? 6.062 4.590 -16.116 1.00 97.56 93 GLU A N 1
ATOM 705 C CA . GLU A 1 93 ? 7.382 5.043 -16.573 1.00 97.56 93 GLU A CA 1
ATOM 706 C C . GLU A 1 93 ? 8.242 3.892 -17.116 1.00 97.56 93 GLU A C 1
ATOM 708 O O . GLU A 1 93 ? 8.958 4.069 -18.106 1.00 97.56 93 GLU A O 1
ATOM 713 N N . ILE A 1 94 ? 8.184 2.712 -16.491 1.00 97.19 94 ILE A N 1
ATOM 714 C CA . ILE A 1 94 ? 8.891 1.519 -16.975 1.00 97.19 94 ILE A CA 1
ATOM 715 C C . ILE A 1 94 ? 8.335 1.082 -18.333 1.00 97.19 94 ILE A C 1
ATOM 717 O O . ILE A 1 94 ? 9.123 0.790 -19.232 1.00 97.19 94 ILE A O 1
ATOM 721 N N . GLU A 1 95 ? 7.014 1.076 -18.512 1.00 97.56 95 GLU A N 1
ATOM 722 C CA . GLU A 1 95 ? 6.383 0.710 -19.784 1.00 97.56 95 GLU A CA 1
ATOM 723 C C . GLU A 1 95 ? 6.818 1.639 -20.929 1.00 97.56 95 GLU A C 1
ATOM 725 O O . GLU A 1 95 ? 7.172 1.179 -22.023 1.00 97.56 95 GLU A O 1
ATOM 730 N N . GLU A 1 96 ? 6.872 2.947 -20.668 1.00 96.75 96 GLU A N 1
ATOM 731 C CA . GLU A 1 96 ? 7.351 3.924 -21.644 1.00 96.75 96 GLU A CA 1
ATOM 732 C C . GLU A 1 96 ? 8.839 3.720 -21.970 1.00 96.75 96 GLU A C 1
ATOM 734 O O . GLU A 1 96 ? 9.227 3.737 -23.142 1.00 96.75 96 GLU A O 1
ATOM 739 N N . LEU A 1 97 ? 9.682 3.457 -20.967 1.00 95.69 97 LEU A N 1
ATOM 740 C CA . LEU A 1 97 ? 11.092 3.134 -21.205 1.00 95.69 97 LEU A CA 1
ATOM 741 C C . LEU A 1 97 ? 11.260 1.841 -22.002 1.00 95.69 97 LEU A C 1
ATOM 743 O O . LEU A 1 97 ? 12.118 1.793 -22.881 1.00 95.69 97 LEU A O 1
ATOM 747 N N . ASP A 1 98 ? 10.431 0.827 -21.761 1.00 96.06 98 ASP A N 1
ATOM 748 C CA . ASP A 1 98 ? 10.442 -0.425 -22.521 1.00 96.06 98 ASP A CA 1
ATOM 749 C C . ASP A 1 98 ? 10.054 -0.198 -23.984 1.00 96.06 98 ASP A C 1
ATOM 751 O O . ASP A 1 98 ? 10.652 -0.777 -24.896 1.00 96.06 98 ASP A O 1
ATOM 755 N N . ARG A 1 99 ? 9.103 0.705 -24.245 1.00 95.00 99 ARG A N 1
ATOM 756 C CA . ARG A 1 99 ? 8.768 1.145 -25.604 1.00 95.00 99 ARG A CA 1
ATOM 757 C C . ARG A 1 99 ? 9.940 1.866 -26.277 1.00 95.00 99 ARG A C 1
ATOM 759 O O . ARG A 1 99 ? 10.238 1.569 -27.435 1.00 95.00 99 ARG A O 1
ATOM 766 N N . L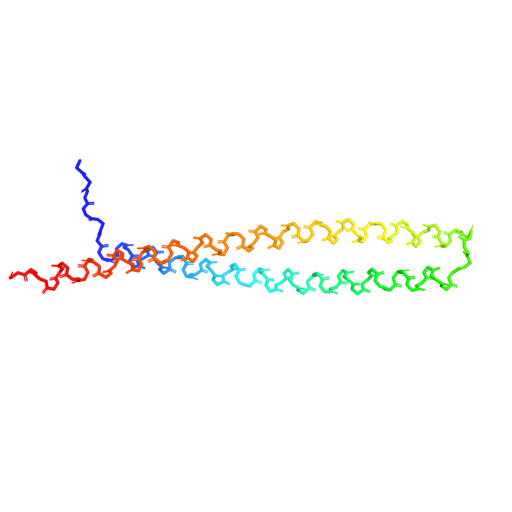EU A 1 100 ? 10.609 2.781 -25.576 1.00 94.06 100 LEU A N 1
ATOM 767 C CA . LEU A 1 100 ? 11.761 3.521 -26.105 1.00 94.06 100 LEU A CA 1
ATOM 768 C C . LEU A 1 100 ? 12.974 2.614 -26.348 1.00 94.06 100 LEU A C 1
ATOM 770 O O . LEU A 1 100 ? 13.631 2.744 -27.380 1.00 94.06 100 LEU A O 1
ATOM 774 N N . LEU A 1 101 ? 13.239 1.670 -25.443 1.00 92.69 101 LEU A N 1
ATOM 775 C CA . LEU A 1 101 ? 14.306 0.678 -25.574 1.00 92.69 101 LEU A CA 1
ATOM 776 C C . LEU A 1 101 ? 14.105 -0.192 -26.810 1.00 92.69 101 LEU A C 1
ATOM 778 O O . LEU A 1 101 ? 15.036 -0.340 -27.597 1.00 92.69 101 LEU A O 1
ATOM 782 N N . ARG A 1 102 ? 12.887 -0.708 -27.028 1.00 92.31 102 ARG A N 1
ATOM 783 C CA . ARG A 1 102 ? 12.560 -1.475 -28.241 1.00 92.31 102 ARG A CA 1
ATOM 784 C C . ARG A 1 102 ? 12.872 -0.682 -29.511 1.00 92.31 102 ARG A C 1
ATOM 786 O O . ARG A 1 102 ? 13.564 -1.186 -30.388 1.00 92.31 102 ARG A O 1
ATOM 793 N N . GLN A 1 103 ? 12.459 0.584 -29.570 1.00 91.38 103 GLN A N 1
ATOM 794 C CA . GLN A 1 103 ? 12.748 1.448 -30.720 1.00 91.38 103 GLN A CA 1
ATOM 795 C C . GLN A 1 103 ? 14.242 1.732 -30.903 1.00 91.38 103 GLN A C 1
ATOM 797 O O . GLN A 1 103 ? 14.706 1.843 -32.035 1.00 91.38 103 GLN A O 1
ATOM 802 N N . ALA A 1 104 ? 14.994 1.904 -29.813 1.00 88.25 104 ALA A N 1
ATOM 803 C CA . ALA A 1 104 ? 16.434 2.136 -29.878 1.00 88.25 104 ALA A CA 1
ATOM 804 C C . ALA A 1 104 ? 17.162 0.905 -30.436 1.00 88.25 104 ALA A C 1
ATOM 806 O O . ALA A 1 104 ? 17.927 1.037 -31.389 1.00 88.25 104 ALA A O 1
ATOM 807 N N . VAL A 1 105 ? 16.837 -0.286 -29.925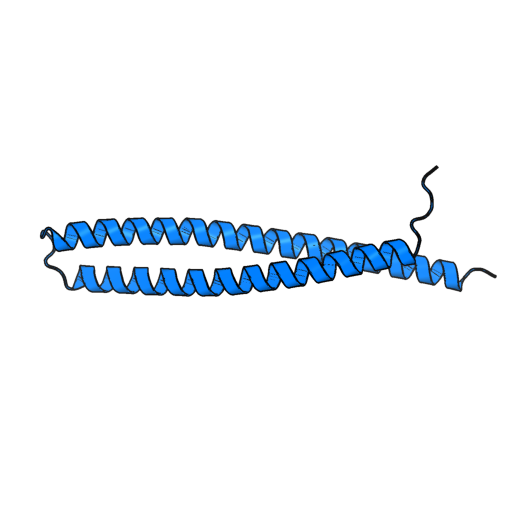 1.00 85.81 105 VAL A N 1
ATOM 808 C CA . VAL A 1 105 ? 17.397 -1.563 -30.395 1.00 85.81 105 VAL A CA 1
ATOM 809 C C . VAL A 1 105 ? 17.060 -1.813 -31.868 1.00 85.81 105 VAL A C 1
ATOM 811 O O . VAL A 1 105 ? 17.930 -2.201 -32.642 1.00 85.81 105 VAL A O 1
ATOM 814 N N . GLU A 1 106 ? 15.823 -1.543 -32.293 1.00 86.00 106 GLU A N 1
ATOM 815 C CA . GLU A 1 106 ? 15.421 -1.671 -33.700 1.00 86.00 106 GLU A CA 1
ATOM 816 C C . GLU A 1 106 ? 16.184 -0.716 -34.627 1.00 86.00 106 GLU A C 1
ATOM 818 O O . GLU A 1 106 ? 16.502 -1.083 -35.755 1.00 86.00 106 GLU A O 1
ATOM 823 N N . ARG A 1 107 ? 16.484 0.510 -34.178 1.00 82.38 107 ARG A N 1
ATOM 824 C CA . ARG A 1 107 ? 17.275 1.479 -34.957 1.00 82.38 107 ARG A CA 1
ATOM 825 C C . ARG A 1 107 ? 18.740 1.066 -35.046 1.00 82.38 107 ARG A C 1
ATOM 827 O O . ARG A 1 107 ? 19.312 1.149 -36.128 1.00 82.38 107 ARG A O 1
ATOM 834 N N . GLU A 1 108 ? 19.320 0.610 -33.939 1.00 77.00 108 GLU A N 1
ATOM 835 C CA . GLU A 1 108 ? 20.700 0.113 -33.883 1.00 77.00 108 GLU A CA 1
ATOM 836 C C . GLU A 1 108 ? 20.879 -1.143 -34.753 1.00 77.00 108 GLU A C 1
ATOM 838 O O . GLU A 1 108 ? 21.852 -1.237 -35.493 1.00 77.00 108 GLU A O 1
ATOM 843 N N . GLY A 1 109 ? 19.906 -2.060 -34.760 1.00 68.94 109 GLY A N 1
ATOM 844 C CA . GLY A 1 109 ? 19.911 -3.254 -35.617 1.00 68.94 109 GLY A CA 1
ATOM 845 C C . GLY A 1 109 ? 19.599 -2.998 -37.100 1.00 68.94 109 GLY A C 1
ATOM 846 O O . GLY A 1 109 ? 19.740 -3.906 -37.917 1.00 68.94 109 GLY A O 1
ATOM 847 N N . ARG A 1 110 ? 19.165 -1.783 -37.461 1.00 59.19 110 ARG A N 1
ATOM 848 C CA . ARG A 1 110 ? 18.848 -1.362 -38.840 1.00 59.19 110 ARG A CA 1
ATOM 849 C C . ARG A 1 110 ? 19.909 -0.431 -39.435 1.00 59.19 110 ARG A C 1
ATOM 851 O O . ARG A 1 110 ? 19.738 0.021 -40.567 1.00 59.19 110 ARG A O 1
ATOM 858 N N . ALA A 1 111 ? 20.971 -0.129 -38.686 1.00 47.56 111 ALA A N 1
ATOM 859 C CA . ALA A 1 111 ? 22.132 0.586 -39.196 1.00 47.56 111 ALA A CA 1
ATOM 860 C C . ALA A 1 111 ? 22.917 -0.339 -40.158 1.00 47.56 111 ALA A C 1
ATOM 862 O O . ALA A 1 111 ? 23.259 -1.448 -39.747 1.00 47.56 111 ALA A O 1
ATOM 863 N N . PRO A 1 112 ? 23.133 0.057 -41.429 1.00 48.44 112 PRO A N 1
ATOM 864 C CA . PRO A 1 112 ? 23.911 -0.720 -42.396 1.00 48.44 112 PRO A CA 1
ATOM 865 C C . PRO A 1 112 ? 25.407 -0.761 -42.065 1.00 48.44 112 PRO A C 1
ATOM 867 O O . PRO A 1 112 ? 25.915 0.220 -41.472 1.00 48.44 112 PRO A O 1
#

Secondary structure (DSSP, 8-state):
--PPPPHHHHHHHHHHHHHHHHHHHHHHHHHHHHHHHHHHHHHHHHHHHHHS-TTSHHHHHHHHHHHHHHHHHHHHHHHHHHHHHHHHHHHHHHHHHHHHHHHHHHHHTT--